Protein AF-A0A976PHC1-F1 (afdb_monomer)

Nearest PDB structures (foldseek):
  1ohs-assembly2_D  TM=3.784E-01  e=3.049E+00  Comamonas testosteroni
  8p94-assembly1_U  TM=2.479E-01  e=4.142E+00  Mus musculus

Radius of gyration: 20.45 Å; Cα contacts (8 Å, |Δi|>4): 311; chains: 1; bounding box: 37×44×72 Å

Mean predicted aligned error: 9.93 Å

Secondary structure (DSSP, 8-state):
-HHHHHHHHHHHHHTT---PPPHHHHHHHH-EEEEEEETTEEEEEEE-TTS-EEEEEEESSS---EEEEEEES-TT-SSPPPPPEEEEEEEEE-SSEEEEEEEEEEEEE-TTS-EEEEEEEEEEEEEEGGGTEEEEEEE--EEEEEEETTTTEEEE--

Sequence (158 aa):
MKKITLGLMAFIFSLSAFASMSQEDVLKVLKGRYMAEMGSSKATFVIRSSGKVMTLSTSGEFEYSEAELSFLGSSNSIGPDGLPVASLVFGAGSDEETRDIHILMTVEQGWSNEMDIKVITAFSTFNDGPNDVSSYEGQSAITLKKYNSKTKKYEVIK

pLDDT: mean 80.22, std 14.09, range [45.62, 97.0]

Structure (mmCIF, N/CA/C/O backbone):
data_AF-A0A976PHC1-F1
#
_entry.id   AF-A0A976PHC1-F1
#
loop_
_atom_site.group_PDB
_atom_site.id
_atom_site.type_symbol
_atom_site.label_atom_id
_atom_site.label_alt_id
_atom_site.label_comp_id
_atom_site.label_asym_id
_atom_site.label_entity_id
_atom_site.label_seq_id
_atom_site.pdbx_PDB_ins_code
_atom_site.Cartn_x
_atom_site.Cartn_y
_atom_site.Cartn_z
_atom_site.occupancy
_atom_site.B_iso_or_equiv
_atom_site.auth_seq_id
_atom_site.auth_comp_id
_atom_site.auth_asym_id
_atom_site.auth_atom_id
_atom_site.pdbx_PDB_model_num
ATOM 1 N N . MET A 1 1 ? -21.727 -26.270 47.398 1.00 51.12 1 MET A N 1
ATOM 2 C CA . MET A 1 1 ? -21.746 -24.895 46.839 1.00 51.12 1 MET A CA 1
ATOM 3 C C . MET A 1 1 ? -20.470 -24.486 46.087 1.00 51.12 1 MET A C 1
ATOM 5 O O . MET A 1 1 ? -20.595 -23.713 45.156 1.00 51.12 1 MET A O 1
ATOM 9 N N . LYS A 1 2 ? -19.270 -25.025 46.377 1.00 53.00 2 LYS A N 1
ATOM 10 C CA . LYS A 1 2 ? -18.007 -24.625 45.703 1.00 53.00 2 LYS A CA 1
ATOM 11 C C . LYS A 1 2 ? -17.851 -25.029 44.218 1.00 53.00 2 LYS A C 1
ATOM 13 O O . LYS A 1 2 ? -17.025 -24.456 43.521 1.00 53.00 2 LYS A O 1
ATOM 18 N N . LYS A 1 3 ? -18.618 -26.013 43.725 1.00 54.81 3 LYS A N 1
ATOM 19 C CA . LYS A 1 3 ? -18.491 -26.524 42.341 1.00 54.81 3 LYS A CA 1
ATOM 20 C C . LYS A 1 3 ? -19.160 -25.627 41.288 1.00 54.81 3 LYS A C 1
ATOM 22 O O . LYS A 1 3 ? -18.707 -25.594 40.152 1.00 54.81 3 LYS A O 1
ATOM 27 N N . ILE A 1 4 ? -20.196 -24.880 41.675 1.00 59.03 4 ILE A N 1
ATOM 28 C CA . ILE A 1 4 ? -20.937 -23.978 40.773 1.00 59.03 4 ILE A CA 1
ATOM 29 C C . ILE A 1 4 ? -20.105 -22.720 40.481 1.00 59.03 4 ILE A C 1
ATOM 31 O O . ILE A 1 4 ? -20.062 -22.251 39.349 1.00 59.03 4 ILE A O 1
ATOM 35 N N . THR A 1 5 ? -19.363 -22.228 41.475 1.00 58.03 5 THR A N 1
ATOM 36 C CA . THR A 1 5 ? -18.481 -21.061 41.342 1.00 58.03 5 THR A CA 1
ATOM 37 C C . THR A 1 5 ? -17.299 -21.310 40.405 1.00 58.03 5 THR A C 1
ATOM 39 O O . THR A 1 5 ? -16.920 -20.412 39.661 1.00 58.03 5 THR A O 1
ATOM 42 N N . LEU A 1 6 ? -16.748 -22.530 40.390 1.00 59.06 6 LEU A N 1
ATOM 43 C CA . LEU A 1 6 ? -15.627 -22.888 39.513 1.00 59.06 6 LEU A CA 1
ATOM 44 C C . LEU A 1 6 ? -16.048 -22.958 38.032 1.00 59.06 6 LEU A C 1
ATOM 46 O O . LEU A 1 6 ? -15.321 -22.487 37.161 1.00 59.06 6 LEU A O 1
ATOM 50 N N . GLY A 1 7 ? -17.245 -23.491 37.755 1.00 63.69 7 GLY A N 1
ATOM 51 C CA . GLY A 1 7 ? -17.806 -23.545 36.400 1.00 63.69 7 GLY A CA 1
ATOM 52 C C . GLY A 1 7 ? -18.146 -22.161 35.841 1.00 63.69 7 GLY A C 1
ATOM 53 O O . GLY A 1 7 ? -17.878 -21.891 34.674 1.00 63.69 7 GLY A O 1
ATOM 54 N N . LEU A 1 8 ? -18.655 -21.257 36.686 1.00 62.31 8 LEU A N 1
ATOM 55 C CA . LEU A 1 8 ? -18.954 -19.878 36.287 1.00 62.31 8 LEU A CA 1
ATOM 56 C C . LEU A 1 8 ? -17.675 -19.087 35.958 1.00 62.31 8 LEU A C 1
ATOM 58 O O . LEU A 1 8 ? -17.652 -18.334 34.991 1.00 62.31 8 LEU A O 1
ATOM 62 N N . MET A 1 9 ? -16.591 -19.298 36.715 1.00 59.47 9 MET A N 1
ATOM 63 C CA . MET A 1 9 ? -15.289 -18.680 36.434 1.00 59.47 9 MET A CA 1
ATOM 64 C C . MET A 1 9 ? -14.693 -19.165 35.107 1.00 59.47 9 MET A C 1
ATOM 66 O O . MET A 1 9 ? -14.252 -18.341 34.312 1.00 59.47 9 MET A O 1
ATOM 70 N N . ALA A 1 10 ? -14.726 -20.472 34.826 1.00 63.69 10 ALA A N 1
ATOM 71 C CA . ALA A 1 10 ? -14.246 -21.017 33.553 1.00 63.69 10 ALA A CA 1
ATOM 72 C C . ALA A 1 10 ? -15.049 -20.489 32.347 1.00 63.69 10 ALA A C 1
ATOM 74 O O . ALA A 1 10 ? -14.476 -20.221 31.293 1.00 63.69 10 ALA A O 1
ATOM 75 N N . PHE A 1 11 ? -16.357 -20.268 32.519 1.00 61.59 11 PHE A N 1
ATOM 76 C CA . PHE A 1 11 ? -17.208 -19.676 31.486 1.00 61.59 11 PHE A CA 1
ATOM 77 C C . PHE A 1 11 ? -16.851 -18.203 31.218 1.00 61.59 11 PHE A C 1
ATOM 79 O O . PHE A 1 11 ? -16.743 -17.795 30.065 1.00 61.59 11 PHE A O 1
ATOM 86 N N . ILE A 1 12 ? -16.570 -17.416 32.262 1.00 62.22 12 ILE A N 1
ATOM 87 C CA . ILE A 1 12 ? -16.161 -16.006 32.123 1.00 62.22 12 ILE A CA 1
ATOM 88 C C . ILE A 1 12 ? -14.774 -15.883 31.467 1.00 62.22 12 ILE A C 1
ATOM 90 O O . ILE A 1 12 ? -14.586 -15.024 30.611 1.00 62.22 12 ILE A O 1
ATOM 94 N N . PHE A 1 13 ? -13.828 -16.773 31.786 1.00 56.16 13 PHE A N 1
ATOM 95 C CA . PHE A 1 13 ? -12.506 -16.800 31.138 1.00 56.16 13 PHE A CA 1
ATOM 96 C C . PHE A 1 13 ? -12.543 -17.269 29.672 1.00 56.16 13 PHE A C 1
ATOM 98 O O . PHE A 1 13 ? -11.630 -16.961 28.910 1.00 56.16 13 PHE A O 1
ATOM 105 N N . SER A 1 14 ? -13.594 -17.974 29.241 1.00 56.38 14 SER A N 1
ATOM 106 C CA . SER A 1 14 ? -13.776 -18.330 27.824 1.00 56.38 14 SER A CA 1
ATOM 107 C C . SER A 1 14 ? -14.301 -17.173 26.960 1.00 56.38 14 SER A C 1
ATOM 109 O O . SER A 1 14 ? -14.138 -17.194 25.743 1.00 56.38 14 SER A O 1
ATOM 111 N N . LEU A 1 15 ? -14.875 -16.133 27.579 1.00 52.38 15 LEU A N 1
ATOM 112 C CA . LEU A 1 15 ? -15.380 -14.942 26.883 1.00 52.38 15 LEU A CA 1
ATOM 113 C C . LEU A 1 15 ? -14.282 -13.920 26.552 1.00 52.38 15 LEU A C 1
ATOM 115 O O . LEU A 1 15 ? -14.531 -12.994 25.789 1.00 52.38 15 LEU A O 1
ATOM 119 N N . SER A 1 16 ? -13.063 -14.092 27.072 1.00 46.94 16 SER A N 1
ATOM 120 C CA . SER A 1 16 ? -11.885 -13.301 26.687 1.00 46.94 16 SER A CA 1
ATOM 121 C C . SER A 1 16 ? -11.173 -13.852 25.447 1.00 46.94 16 SER A C 1
ATOM 123 O O . SER A 1 16 ? -9.973 -13.640 25.281 1.00 46.94 16 SER A O 1
ATOM 125 N N . ALA A 1 17 ? -11.894 -14.564 24.574 1.00 50.34 17 ALA A N 1
ATOM 126 C CA . ALA A 1 17 ? -11.413 -14.848 23.231 1.00 50.34 17 ALA A CA 1
ATOM 127 C C . ALA A 1 17 ? -11.062 -13.507 22.570 1.00 50.34 17 ALA A C 1
ATOM 129 O O . ALA A 1 17 ? -11.942 -12.687 22.307 1.00 50.34 17 ALA A O 1
ATOM 130 N N . PHE A 1 18 ? -9.761 -13.263 22.401 1.00 52.56 18 PHE A N 1
ATOM 131 C CA . PHE A 1 18 ? -9.228 -12.098 21.710 1.00 52.56 18 PHE A CA 1
ATOM 132 C C . PHE A 1 18 ? -9.997 -11.935 20.401 1.00 52.56 18 PHE A C 1
ATOM 134 O O . PHE A 1 18 ? -10.054 -12.873 19.605 1.00 52.56 18 PHE A O 1
ATOM 141 N N . ALA A 1 19 ? -10.645 -10.783 20.217 1.00 57.34 19 ALA A N 1
ATOM 142 C CA . ALA A 1 19 ? -11.354 -10.483 18.986 1.00 57.34 19 ALA A CA 1
ATOM 143 C C . ALA A 1 19 ? -10.353 -10.603 17.830 1.00 57.34 19 ALA A C 1
ATOM 145 O O . ALA A 1 19 ? -9.421 -9.807 17.729 1.00 57.34 19 ALA A O 1
ATOM 146 N N . SER A 1 20 ? -10.499 -11.649 17.015 1.00 69.69 20 SER A N 1
ATOM 147 C CA . SER A 1 20 ? -9.693 -11.810 15.810 1.00 69.69 20 SER A CA 1
ATOM 148 C C . SER A 1 20 ? -10.043 -10.680 14.845 1.00 69.69 20 SER A C 1
ATOM 150 O O . SER A 1 20 ? -11.221 -10.376 14.641 1.00 69.69 20 SER A O 1
ATOM 152 N N . MET A 1 21 ? -9.027 -10.016 14.297 1.00 78.50 21 MET A N 1
ATOM 153 C CA . MET A 1 21 ? -9.210 -8.901 13.374 1.00 78.50 21 MET A CA 1
ATOM 154 C C . MET A 1 21 ? -9.607 -9.437 12.000 1.00 78.50 21 MET A C 1
ATOM 156 O O . MET A 1 21 ? -8.878 -10.234 11.414 1.00 78.50 21 MET A O 1
ATOM 160 N N . SER A 1 22 ? -10.749 -8.998 11.471 1.00 84.19 22 SER A N 1
ATOM 161 C CA . SER A 1 22 ? -11.210 -9.430 10.148 1.00 84.19 22 SER A CA 1
ATOM 162 C C . SER A 1 22 ? -10.506 -8.673 9.012 1.00 84.19 22 SER A C 1
ATOM 164 O O . SER A 1 22 ? -9.965 -7.582 9.214 1.00 84.19 22 SER A O 1
ATOM 166 N N . GLN A 1 23 ? -10.562 -9.201 7.781 1.00 86.56 23 GLN A N 1
ATOM 167 C CA . GLN A 1 23 ? -10.093 -8.482 6.581 1.00 86.56 23 GLN A CA 1
ATOM 168 C C . GLN A 1 23 ? -10.772 -7.111 6.434 1.00 86.56 23 GLN A C 1
ATOM 170 O O . GLN A 1 23 ? -10.142 -6.137 6.024 1.00 86.56 23 GLN A O 1
ATOM 175 N N . GLU A 1 24 ? -12.048 -7.010 6.814 1.00 87.75 24 GLU A N 1
ATOM 176 C CA . GLU A 1 24 ? -12.796 -5.755 6.784 1.00 87.75 24 GLU A CA 1
ATOM 177 C C . GLU A 1 24 ? -12.252 -4.738 7.789 1.00 87.75 24 GLU A C 1
ATOM 179 O O . GLU A 1 24 ? -12.191 -3.545 7.487 1.00 87.75 24 GLU A O 1
ATOM 184 N N . ASP A 1 25 ? -11.838 -5.185 8.974 1.00 87.56 25 ASP A N 1
ATOM 185 C CA . ASP A 1 25 ? -11.241 -4.312 9.986 1.00 87.56 25 ASP A CA 1
ATOM 186 C C . ASP A 1 25 ? -9.863 -3.825 9.546 1.00 87.56 25 ASP A C 1
ATOM 188 O O . ASP A 1 25 ? -9.589 -2.623 9.606 1.00 87.56 25 ASP A O 1
ATOM 192 N N . VAL A 1 26 ? -9.050 -4.714 8.970 1.00 89.31 26 VAL A N 1
ATOM 193 C CA . VAL A 1 26 ? -7.777 -4.333 8.350 1.00 89.31 26 VAL A CA 1
ATOM 194 C C . VAL A 1 26 ? -8.008 -3.316 7.229 1.00 89.31 26 VAL A C 1
ATOM 196 O O . VAL A 1 26 ? -7.363 -2.268 7.203 1.00 89.31 26 VAL A O 1
ATOM 199 N N . LEU A 1 27 ? -8.982 -3.538 6.342 1.00 92.38 27 LEU A N 1
ATOM 200 C CA . LEU A 1 27 ? -9.303 -2.604 5.260 1.00 92.38 27 LEU A CA 1
ATOM 201 C C . LEU A 1 27 ? -9.800 -1.243 5.779 1.00 92.38 27 LEU A C 1
ATOM 203 O O . LEU A 1 27 ? -9.453 -0.197 5.220 1.00 92.38 27 LEU A O 1
ATOM 207 N N . LYS A 1 28 ? -10.582 -1.215 6.867 1.00 91.81 28 LYS A N 1
ATOM 208 C CA . LYS A 1 28 ? -11.011 0.040 7.513 1.00 91.81 28 LYS A CA 1
ATOM 209 C C . LYS A 1 28 ? -9.819 0.863 7.994 1.00 91.81 28 LYS A C 1
ATOM 211 O O . LYS A 1 28 ? -9.904 2.092 7.942 1.00 91.81 28 LYS A O 1
ATOM 216 N N . VAL A 1 29 ? -8.744 0.211 8.432 1.00 92.88 29 VAL A N 1
ATOM 217 C CA . VAL A 1 29 ? -7.498 0.864 8.850 1.00 92.88 29 VAL A CA 1
ATOM 218 C C . VAL A 1 29 ? -6.635 1.227 7.641 1.00 92.88 29 VAL A C 1
ATOM 220 O O . VAL A 1 29 ? -6.100 2.334 7.597 1.00 92.88 29 VAL A O 1
ATOM 223 N N . LEU A 1 30 ? -6.543 0.370 6.623 1.00 94.38 30 LEU A N 1
ATOM 224 C CA . LEU A 1 30 ? -5.751 0.604 5.408 1.00 94.38 30 LEU A CA 1
ATOM 225 C C . LEU A 1 30 ? -6.356 1.630 4.442 1.00 94.38 30 LEU A C 1
ATOM 227 O O . LEU A 1 30 ? -5.656 2.131 3.569 1.00 94.38 30 LEU A O 1
ATOM 231 N N . LYS A 1 31 ? -7.639 1.983 4.552 1.00 95.31 31 LYS A N 1
ATOM 232 C CA . LYS A 1 31 ? -8.201 3.026 3.682 1.00 95.31 31 LYS A CA 1
ATOM 233 C C . LYS A 1 31 ? -7.491 4.367 3.909 1.00 95.31 31 LYS A C 1
ATOM 235 O O . LYS A 1 31 ? -7.186 4.761 5.042 1.00 95.31 31 LYS A O 1
ATOM 240 N N . GLY A 1 32 ? -7.282 5.117 2.832 1.00 96.38 32 GLY A N 1
ATOM 241 C CA . GLY A 1 32 ? -6.653 6.434 2.902 1.00 96.38 32 GLY A CA 1
ATOM 242 C C . GLY A 1 32 ? -5.837 6.790 1.670 1.00 96.38 32 GLY A C 1
ATOM 243 O O . GLY A 1 32 ? -5.825 6.062 0.681 1.00 96.38 32 GLY A O 1
ATOM 244 N N . ARG A 1 33 ? -5.166 7.942 1.742 1.00 97.00 33 ARG A N 1
ATOM 245 C CA . ARG A 1 33 ? -4.219 8.403 0.724 1.00 97.00 33 ARG A CA 1
ATOM 246 C C . ARG A 1 33 ? -2.800 8.063 1.159 1.00 97.00 33 ARG A C 1
ATOM 248 O O . ARG A 1 33 ? -2.450 8.273 2.319 1.00 97.00 33 ARG A O 1
ATOM 255 N N . TYR A 1 34 ? -2.004 7.587 0.219 1.00 96.19 34 TYR A N 1
ATOM 256 C CA . TYR A 1 34 ? -0.672 7.058 0.453 1.00 96.19 34 TYR A CA 1
ATOM 257 C C . TYR A 1 34 ? 0.325 7.602 -0.560 1.00 96.19 34 TYR A C 1
ATOM 259 O O . TYR A 1 34 ? -0.045 8.113 -1.619 1.00 96.19 34 TYR A O 1
ATOM 267 N N . MET A 1 35 ? 1.593 7.478 -0.196 1.00 94.94 35 MET A N 1
ATOM 268 C CA . MET A 1 35 ? 2.736 7.773 -1.036 1.00 94.94 35 MET A CA 1
ATOM 269 C C . MET A 1 35 ? 3.779 6.676 -0.829 1.00 94.94 35 MET A C 1
ATOM 271 O O . MET A 1 35 ? 4.238 6.484 0.296 1.00 94.94 35 MET A O 1
ATOM 275 N N . ALA A 1 36 ? 4.125 5.963 -1.895 1.00 92.31 36 ALA A N 1
ATOM 276 C CA . ALA A 1 36 ? 5.214 4.995 -1.913 1.00 92.31 36 ALA A CA 1
ATOM 277 C C . ALA A 1 36 ? 6.426 5.624 -2.606 1.00 92.31 36 ALA A C 1
ATOM 279 O O . ALA A 1 36 ? 6.307 6.140 -3.717 1.00 92.31 36 ALA A O 1
ATOM 280 N N . GLU A 1 37 ? 7.573 5.606 -1.935 1.00 91.25 37 GLU A N 1
ATOM 281 C CA . GLU A 1 37 ? 8.872 6.003 -2.484 1.00 91.25 37 GLU A CA 1
ATOM 282 C C . GLU A 1 37 ? 9.684 4.727 -2.725 1.00 91.25 37 GLU A C 1
ATOM 284 O O . GLU A 1 37 ? 9.895 3.950 -1.794 1.00 91.25 37 GLU A O 1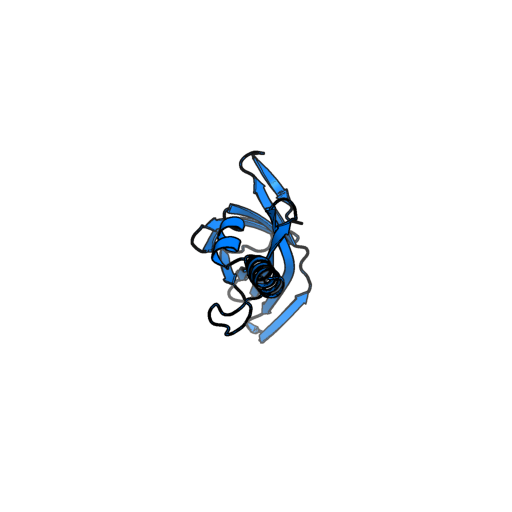
ATOM 289 N N . MET A 1 38 ? 10.073 4.495 -3.979 1.00 85.56 38 MET A N 1
ATOM 290 C CA . MET A 1 38 ? 10.621 3.244 -4.510 1.00 85.56 38 MET A CA 1
ATOM 291 C C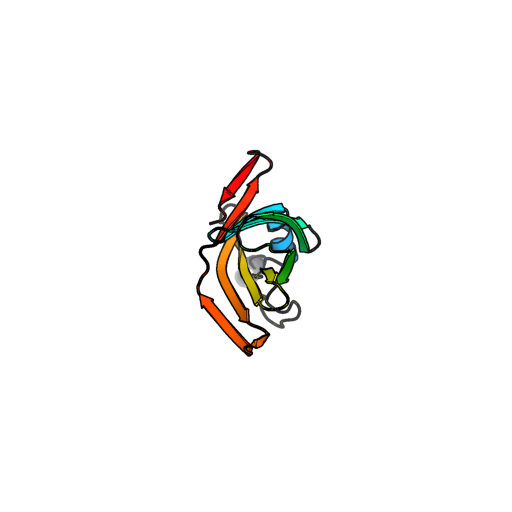 . MET A 1 38 ? 11.901 3.585 -5.285 1.00 85.56 38 MET A C 1
ATOM 293 O O . MET A 1 38 ? 11.882 3.779 -6.501 1.00 85.56 38 MET A O 1
ATOM 297 N N . GLY A 1 39 ? 13.009 3.767 -4.561 1.00 82.75 39 GLY A N 1
ATOM 298 C CA . GLY A 1 39 ? 14.255 4.282 -5.141 1.00 82.75 39 GLY A CA 1
ATOM 299 C C . GLY A 1 39 ? 14.093 5.696 -5.719 1.00 82.75 39 GLY A C 1
ATOM 300 O O . GLY A 1 39 ? 13.776 6.633 -4.988 1.00 82.75 39 GLY A O 1
ATOM 301 N N . SER A 1 40 ? 14.315 5.846 -7.029 1.00 82.62 40 SER A N 1
ATOM 302 C CA . SER A 1 40 ? 14.132 7.097 -7.790 1.00 82.62 40 SER A CA 1
ATOM 303 C C . SER A 1 40 ? 12.664 7.402 -8.120 1.00 82.62 40 SER A C 1
ATOM 305 O O . SER A 1 40 ? 12.338 8.523 -8.517 1.00 82.62 40 SER A O 1
ATOM 307 N N . SER A 1 41 ? 11.780 6.413 -7.966 1.00 86.69 41 SER A N 1
ATOM 308 C CA . SER A 1 41 ? 10.381 6.493 -8.373 1.00 86.69 41 SER A CA 1
ATOM 309 C C . SER A 1 41 ? 9.450 6.731 -7.191 1.00 86.69 41 SER A C 1
ATOM 311 O O . SER A 1 41 ? 9.732 6.379 -6.044 1.00 86.69 41 SER A O 1
ATOM 313 N N . LYS A 1 42 ? 8.304 7.346 -7.467 1.00 90.44 42 LYS A N 1
ATOM 314 C CA . LYS A 1 42 ? 7.297 7.672 -6.463 1.00 90.44 42 LYS A CA 1
ATOM 315 C C . LYS A 1 42 ? 5.894 7.516 -7.027 1.00 90.44 42 LYS A C 1
ATOM 317 O O . LYS A 1 42 ? 5.598 8.028 -8.102 1.00 90.44 42 LYS A O 1
ATOM 322 N N . ALA A 1 43 ? 5.020 6.886 -6.247 1.00 91.12 43 ALA A N 1
ATOM 323 C CA . ALA A 1 43 ? 3.607 6.721 -6.562 1.00 91.12 43 ALA A CA 1
ATOM 324 C C . ALA A 1 43 ? 2.738 7.306 -5.443 1.00 91.12 43 ALA A C 1
ATOM 326 O O . ALA A 1 43 ? 2.924 7.004 -4.264 1.00 91.12 43 ALA A O 1
ATOM 327 N N . THR A 1 44 ? 1.770 8.146 -5.805 1.00 93.94 44 THR A N 1
ATOM 328 C CA . THR A 1 44 ? 0.718 8.623 -4.900 1.00 93.94 44 THR A CA 1
ATOM 329 C C . THR A 1 44 ? -0.575 7.916 -5.260 1.00 93.94 44 THR A C 1
ATOM 331 O O . THR A 1 44 ? -0.977 7.925 -6.419 1.00 93.94 44 THR A O 1
ATOM 334 N N . PHE A 1 45 ? -1.256 7.330 -4.281 1.00 94.88 45 PHE A N 1
ATOM 335 C CA . PHE A 1 45 ? -2.434 6.500 -4.527 1.00 94.88 45 PHE A CA 1
ATOM 336 C C . PHE A 1 45 ? -3.446 6.587 -3.383 1.00 94.88 45 PHE A C 1
ATOM 338 O O . PHE A 1 45 ? -3.177 7.145 -2.315 1.00 94.88 45 PHE A O 1
ATOM 345 N N . VAL A 1 46 ? -4.648 6.067 -3.618 1.00 96.06 46 VAL A N 1
ATOM 346 C CA . VAL A 1 46 ? -5.724 5.995 -2.625 1.00 96.06 46 VAL A CA 1
ATOM 347 C C . VAL A 1 46 ? -6.249 4.574 -2.543 1.00 96.06 46 VAL A C 1
ATOM 349 O O . VAL A 1 46 ? -6.661 4.014 -3.554 1.00 96.06 46 VAL A O 1
ATOM 352 N N . ILE A 1 47 ? -6.312 4.038 -1.326 1.00 96.50 47 ILE A N 1
ATOM 353 C CA . ILE A 1 47 ? -7.046 2.811 -1.012 1.00 96.50 47 ILE A CA 1
ATOM 354 C C . ILE A 1 47 ? -8.452 3.218 -0.570 1.00 96.50 47 ILE A C 1
ATOM 356 O O . ILE A 1 47 ? -8.628 3.927 0.430 1.00 96.50 47 ILE A O 1
ATOM 360 N N . ARG A 1 48 ? -9.469 2.805 -1.330 1.00 95.12 48 ARG A N 1
ATOM 361 C CA . ARG A 1 48 ? -10.877 3.074 -1.009 1.00 95.12 48 ARG A CA 1
ATOM 362 C C . ARG A 1 48 ? -11.404 2.067 0.012 1.00 95.12 48 ARG A C 1
ATOM 364 O O . ARG A 1 48 ? -10.879 0.973 0.161 1.00 95.12 48 ARG A O 1
ATOM 371 N N . SER A 1 49 ? -12.528 2.394 0.649 1.00 92.00 49 SER A N 1
ATOM 372 C CA . SER A 1 49 ? -13.235 1.485 1.567 1.00 92.00 49 SER A CA 1
ATOM 373 C C . SER A 1 49 ? -13.727 0.184 0.923 1.00 92.00 49 SER A C 1
ATOM 375 O O . SER A 1 49 ? -14.119 -0.722 1.640 1.00 92.00 49 SER A O 1
ATOM 377 N N . SER A 1 50 ? -13.735 0.104 -0.410 1.00 92.06 50 SER A N 1
ATOM 378 C CA . SER A 1 50 ? -14.067 -1.108 -1.171 1.00 92.06 50 SER A CA 1
ATOM 379 C C . SER A 1 50 ? -12.866 -2.025 -1.422 1.00 92.06 50 SER A C 1
ATOM 381 O O . SER A 1 50 ? -13.030 -3.042 -2.077 1.00 92.06 50 SER A O 1
ATOM 383 N N . GLY A 1 51 ? -11.657 -1.640 -1.001 1.00 90.06 51 GLY A N 1
ATOM 384 C CA . GLY A 1 51 ? -10.417 -2.341 -1.352 1.00 90.06 51 GLY A CA 1
ATOM 385 C C . GLY A 1 51 ? -9.814 -1.884 -2.680 1.00 90.06 51 GLY A C 1
ATOM 386 O O . GLY A 1 51 ? -8.620 -2.043 -2.884 1.00 90.06 51 GLY A O 1
ATOM 387 N N . LYS A 1 52 ? -10.589 -1.220 -3.551 1.00 93.88 52 LYS A N 1
ATOM 388 C CA . LYS A 1 52 ? -10.064 -0.687 -4.816 1.00 93.88 52 LYS A CA 1
ATOM 389 C C . LYS A 1 52 ? -8.968 0.348 -4.577 1.00 93.88 52 LYS A C 1
ATOM 391 O O . LYS A 1 52 ? -9.172 1.314 -3.828 1.00 93.88 52 LYS A O 1
ATOM 396 N N . VAL A 1 53 ? -7.858 0.177 -5.285 1.00 95.00 53 VAL A N 1
ATOM 397 C CA . VAL A 1 53 ? -6.745 1.124 -5.318 1.00 95.00 53 VAL A CA 1
ATOM 398 C C . VAL A 1 53 ? -6.886 2.018 -6.544 1.00 95.00 53 VAL A C 1
ATOM 400 O O . VAL A 1 53 ? -7.368 1.601 -7.593 1.00 95.00 53 VAL A O 1
ATOM 403 N N . MET A 1 54 ? -6.536 3.288 -6.387 1.00 92.88 54 MET A N 1
ATOM 404 C CA . MET A 1 54 ? -6.511 4.264 -7.469 1.00 92.88 54 MET A CA 1
ATOM 405 C C . MET A 1 54 ? -5.203 5.036 -7.399 1.00 92.88 54 MET A C 1
ATOM 407 O O . MET A 1 54 ? -4.979 5.783 -6.441 1.00 92.88 54 MET A O 1
ATOM 411 N N . THR A 1 55 ? -4.364 4.873 -8.416 1.00 91.12 55 THR A N 1
ATOM 412 C CA . THR A 1 55 ? -3.160 5.682 -8.600 1.00 91.12 55 THR A CA 1
ATOM 413 C C . THR A 1 55 ? -3.569 7.106 -8.975 1.00 91.12 55 THR A C 1
ATOM 415 O O . THR A 1 55 ? -4.394 7.321 -9.858 1.00 91.12 55 THR A O 1
ATOM 418 N N . LEU A 1 56 ? -3.054 8.090 -8.238 1.00 88.75 56 LEU A N 1
ATOM 419 C CA . LEU A 1 56 ? -3.317 9.514 -8.463 1.00 88.75 56 LEU A CA 1
ATOM 420 C C . LEU A 1 56 ? -2.225 10.161 -9.309 1.00 88.75 56 LEU A C 1
ATOM 422 O O . LEU A 1 56 ? -2.512 11.032 -10.123 1.00 88.75 56 LEU A O 1
ATOM 426 N N . SER A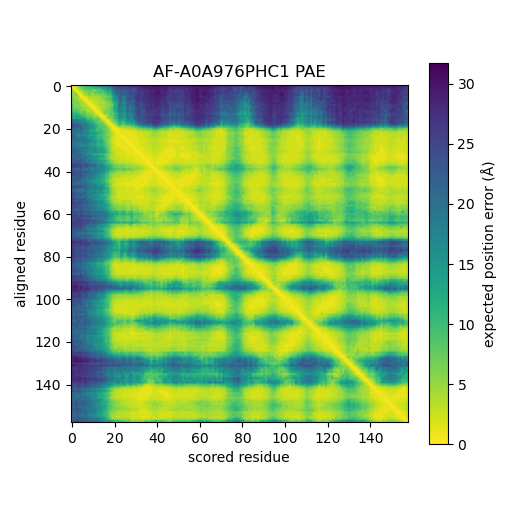 1 57 ? -0.975 9.786 -9.053 1.00 89.12 57 SER A N 1
ATOM 427 C CA . SER A 1 57 ? 0.174 10.268 -9.803 1.00 89.12 57 SER A CA 1
ATOM 428 C C . SER A 1 57 ? 1.369 9.351 -9.611 1.00 89.12 57 SER A C 1
ATOM 430 O O . SER A 1 57 ? 1.568 8.777 -8.536 1.00 89.12 57 SER A O 1
ATOM 432 N N . THR A 1 58 ? 2.196 9.289 -10.641 1.00 88.50 58 THR A N 1
ATOM 433 C CA . THR A 1 58 ? 3.504 8.647 -10.636 1.00 88.50 58 THR A CA 1
ATOM 434 C C . THR A 1 58 ? 4.548 9.632 -11.135 1.00 88.50 58 THR A C 1
ATOM 436 O O . THR A 1 58 ? 4.240 10.599 -11.831 1.00 88.50 58 THR A O 1
ATOM 439 N N . SER A 1 59 ? 5.783 9.443 -10.696 1.00 86.00 59 SER A N 1
ATOM 440 C CA . SER A 1 59 ? 6.929 10.217 -11.161 1.00 86.00 59 SER A CA 1
ATOM 441 C C . SER A 1 59 ? 8.199 9.410 -10.950 1.00 86.00 59 SER A C 1
ATOM 443 O O . SER A 1 59 ? 8.330 8.783 -9.896 1.00 86.00 59 SER A O 1
ATOM 445 N N . GLY A 1 60 ? 9.146 9.502 -11.876 1.00 82.94 60 GLY 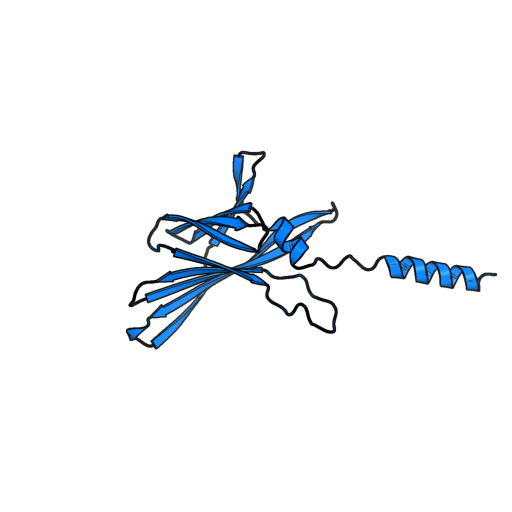A N 1
ATOM 446 C CA . GLY A 1 60 ? 10.441 8.838 -11.780 1.00 82.94 60 GLY A CA 1
ATOM 447 C C . GLY A 1 60 ? 10.768 8.078 -13.055 1.00 82.94 60 GLY A C 1
ATOM 448 O O . GLY A 1 60 ? 10.297 8.437 -14.128 1.00 82.94 60 GLY A O 1
ATOM 449 N N . GLU A 1 61 ? 11.593 7.051 -12.902 1.00 74.31 61 GLU A N 1
ATOM 450 C CA . GLU A 1 61 ? 12.053 6.183 -13.988 1.00 74.31 61 GLU A CA 1
ATOM 451 C C . GLU A 1 61 ? 10.963 5.213 -14.458 1.00 74.31 61 GLU A C 1
ATOM 453 O O . GLU A 1 61 ? 10.863 4.940 -15.648 1.00 74.31 61 GLU A O 1
ATOM 458 N N . PHE A 1 62 ? 10.099 4.765 -13.538 1.00 73.75 62 PHE A N 1
ATOM 459 C CA . PHE A 1 62 ? 8.992 3.856 -13.831 1.00 73.75 62 PHE A CA 1
ATOM 460 C C . PHE A 1 62 ? 7.634 4.520 -13.570 1.00 73.75 62 PHE A C 1
ATOM 462 O O . PHE A 1 62 ? 7.371 5.049 -12.482 1.00 73.75 62 PHE A O 1
ATOM 469 N N . GLU A 1 63 ? 6.741 4.447 -14.558 1.00 78.62 63 GLU A N 1
ATOM 470 C CA . GLU A 1 63 ? 5.351 4.886 -14.438 1.00 78.62 63 GLU A CA 1
ATOM 471 C C . GLU A 1 63 ? 4.447 3.714 -14.034 1.00 78.62 63 GLU A C 1
ATOM 473 O O . GLU A 1 63 ? 3.938 2.975 -14.868 1.00 78.62 63 GLU A O 1
ATOM 478 N N . TYR A 1 64 ? 4.229 3.554 -12.728 1.00 78.69 64 TYR A N 1
ATOM 479 C CA . TYR A 1 64 ? 3.311 2.545 -12.185 1.00 78.69 64 TYR A CA 1
ATOM 480 C C . TYR A 1 64 ? 1.847 2.890 -12.502 1.00 78.69 64 TYR A C 1
ATOM 482 O O . TYR A 1 64 ? 1.207 3.677 -11.798 1.00 78.69 64 TYR A O 1
ATOM 490 N N . SER A 1 65 ? 1.315 2.336 -13.586 1.00 73.94 65 SER A N 1
ATOM 491 C CA . SER A 1 65 ? -0.039 2.619 -14.072 1.00 73.94 65 SER A CA 1
ATOM 492 C C . SER A 1 65 ? -1.112 1.833 -13.317 1.00 73.94 65 SER A C 1
ATOM 494 O O . SER A 1 65 ? -2.231 2.327 -13.144 1.00 73.94 65 SER A O 1
ATOM 496 N N . GLU A 1 66 ? -0.764 0.653 -12.802 1.00 82.69 66 GLU A N 1
ATOM 497 C CA . GLU A 1 66 ? -1.697 -0.269 -12.164 1.00 82.69 66 GLU A CA 1
ATOM 498 C C . GLU A 1 66 ? -1.327 -0.516 -10.703 1.00 82.69 66 GLU A C 1
ATOM 500 O O . GLU A 1 66 ? -0.157 -0.643 -10.337 1.00 82.69 66 GLU A O 1
ATOM 505 N N . ALA A 1 67 ? -2.349 -0.554 -9.848 1.00 88.50 67 ALA A N 1
ATOM 506 C CA . ALA A 1 67 ? -2.192 -0.912 -8.451 1.00 88.50 67 ALA A CA 1
ATOM 507 C C . ALA A 1 67 ? -3.380 -1.751 -7.984 1.00 88.50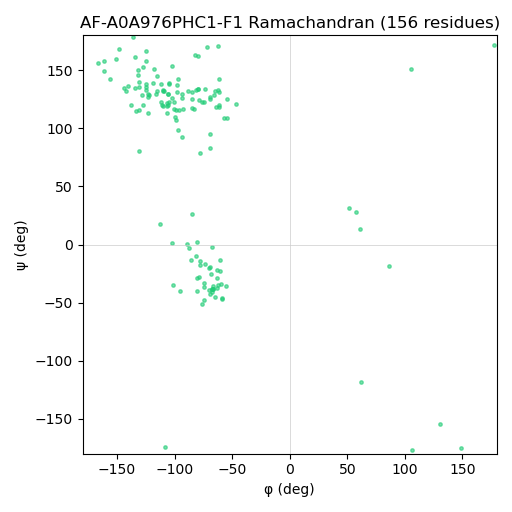 67 ALA A C 1
ATOM 509 O O . ALA A 1 67 ? -4.535 -1.367 -8.189 1.00 88.50 67 ALA A O 1
ATOM 510 N N . GLU A 1 68 ? -3.104 -2.860 -7.307 1.00 92.38 68 GLU A N 1
ATOM 511 C CA . GLU A 1 68 ? -4.126 -3.762 -6.782 1.00 92.38 68 GLU A CA 1
ATOM 512 C C . GLU A 1 68 ? -3.864 -4.086 -5.314 1.00 92.38 68 GLU A C 1
ATOM 514 O O . GLU A 1 68 ? -2.727 -4.295 -4.898 1.00 92.38 68 GLU A O 1
ATOM 519 N N . LEU A 1 69 ? -4.937 -4.129 -4.523 1.00 93.31 69 LEU A N 1
ATOM 520 C CA . LEU A 1 69 ? -4.913 -4.605 -3.148 1.00 93.31 69 LEU A CA 1
ATOM 521 C C . LEU A 1 69 ? -5.700 -5.910 -3.069 1.00 93.31 69 LEU A C 1
ATOM 523 O O . LEU A 1 69 ? -6.898 -5.933 -3.349 1.00 93.31 69 LEU A O 1
ATOM 527 N N . SER A 1 70 ? -5.041 -6.962 -2.611 1.00 91.81 70 SER A N 1
ATOM 528 C CA . SER A 1 70 ? -5.654 -8.248 -2.289 1.00 91.81 70 SER A CA 1
ATOM 529 C C . SER A 1 70 ? -5.333 -8.639 -0.847 1.00 91.81 70 SER A C 1
ATOM 531 O O . SER A 1 70 ? -4.477 -8.037 -0.201 1.00 91.81 70 SER A O 1
ATOM 533 N N . PHE A 1 71 ? -6.039 -9.630 -0.310 1.00 88.94 71 PHE A N 1
ATOM 534 C CA . PHE A 1 71 ? -5.725 -10.215 0.991 1.00 88.94 71 PHE A CA 1
ATOM 535 C C . PHE A 1 71 ? -5.195 -11.632 0.796 1.00 88.94 71 PHE A C 1
ATOM 537 O O . PHE A 1 71 ? -5.781 -12.427 0.063 1.00 88.94 71 PHE A O 1
ATOM 544 N N . LEU A 1 72 ? -4.082 -11.941 1.456 1.00 82.50 72 LEU A N 1
ATOM 545 C CA . LEU A 1 72 ? -3.516 -13.280 1.501 1.00 82.50 72 LEU A CA 1
ATOM 546 C C . LEU A 1 72 ? -4.250 -14.099 2.568 1.00 82.50 72 LEU A C 1
ATOM 548 O O . LEU A 1 72 ? -4.428 -13.643 3.699 1.00 82.50 72 LEU A O 1
ATOM 552 N N . GLY A 1 73 ? -4.640 -15.322 2.210 1.00 69.50 73 GLY A N 1
ATOM 553 C CA . GLY A 1 73 ? -5.392 -16.230 3.079 1.00 69.50 73 GLY A CA 1
ATOM 554 C C . GLY A 1 73 ? -6.868 -16.345 2.693 1.00 69.50 73 GLY A C 1
ATOM 555 O O . GLY A 1 73 ? -7.462 -15.439 2.113 1.00 69.50 73 GLY A O 1
ATOM 556 N N . SER A 1 74 ? -7.456 -17.505 2.984 1.00 54.59 74 SER A N 1
ATOM 557 C CA . SER A 1 74 ? -8.846 -17.816 2.642 1.00 54.59 74 SER A CA 1
ATOM 558 C C . SER A 1 74 ? -9.773 -17.354 3.768 1.00 54.59 74 SER A C 1
ATOM 560 O O . SER A 1 74 ? -9.556 -17.723 4.910 1.00 54.59 74 SER A O 1
ATOM 562 N N . SER A 1 75 ? -10.858 -16.646 3.455 1.00 57.97 75 SER A N 1
ATOM 563 C CA . SER A 1 75 ? -11.957 -16.382 4.403 1.00 57.97 75 SER A CA 1
ATOM 564 C C . SER A 1 75 ? -12.764 -17.639 4.785 1.00 57.97 75 SER A C 1
ATOM 566 O O . SER A 1 75 ? -13.699 -17.561 5.575 1.00 57.97 75 SER A O 1
ATOM 568 N N . ASN A 1 76 ? -12.421 -18.793 4.201 1.00 55.38 76 ASN A N 1
ATOM 569 C CA . ASN A 1 76 ? -13.099 -20.080 4.343 1.00 55.38 76 ASN A CA 1
ATOM 570 C C . ASN A 1 76 ? -12.243 -21.132 5.084 1.00 55.38 76 ASN A C 1
ATOM 572 O O . ASN A 1 76 ? -12.505 -22.332 4.961 1.00 55.38 76 ASN A O 1
ATOM 576 N N . SER A 1 77 ? -11.194 -20.732 5.814 1.00 54.06 77 SER A N 1
ATOM 577 C CA . SER A 1 77 ? -10.373 -21.679 6.580 1.00 54.06 77 SER A CA 1
ATOM 578 C C . SER A 1 77 ? -11.170 -22.248 7.752 1.00 54.06 77 SER A C 1
ATOM 580 O O . SER A 1 77 ? -11.652 -21.517 8.609 1.00 54.06 77 SER A O 1
ATOM 582 N N . ILE A 1 78 ? -11.262 -23.576 7.843 1.00 45.62 78 ILE A N 1
ATOM 583 C CA . ILE A 1 78 ? -11.744 -24.254 9.053 1.00 45.62 78 ILE A CA 1
ATOM 584 C C . ILE A 1 78 ? -10.582 -24.246 10.062 1.00 45.62 78 ILE A C 1
ATOM 586 O O . ILE A 1 78 ? -9.832 -25.212 10.179 1.00 45.62 78 ILE A O 1
ATOM 590 N N . GLY A 1 79 ? -10.370 -23.112 10.727 1.00 53.19 79 GLY A N 1
ATOM 591 C CA . GLY A 1 79 ? -9.296 -22.893 11.698 1.00 53.19 79 GLY A CA 1
ATOM 592 C C . GLY A 1 79 ? -9.298 -21.453 12.223 1.00 53.19 79 GLY A C 1
ATOM 593 O O . GLY A 1 79 ? -10.068 -20.636 11.726 1.00 53.19 79 GLY A O 1
ATOM 594 N N . PRO A 1 80 ? -8.486 -21.119 13.241 1.00 54.59 80 PRO A N 1
ATOM 595 C CA . PRO A 1 80 ? -8.310 -19.727 13.636 1.00 54.59 80 PRO A CA 1
ATOM 596 C C . PRO A 1 80 ? -7.708 -18.953 12.460 1.00 54.59 80 PRO A C 1
ATOM 598 O O . PRO A 1 80 ? -6.598 -19.264 12.021 1.00 54.59 80 PRO A O 1
ATOM 601 N N . ASP A 1 81 ? -8.439 -17.961 11.953 1.00 60.91 81 ASP A N 1
ATOM 602 C CA . ASP A 1 81 ? -7.901 -17.049 10.951 1.00 60.91 81 ASP A CA 1
ATOM 603 C C . ASP A 1 81 ? -6.713 -16.309 11.573 1.00 60.91 81 ASP A C 1
ATOM 605 O O . ASP A 1 81 ? -6.831 -15.660 12.618 1.00 60.91 81 ASP A O 1
ATOM 609 N N . GLY A 1 82 ? -5.539 -16.469 10.958 1.00 66.62 82 GLY A N 1
ATOM 610 C CA . GLY A 1 82 ? -4.369 -15.669 11.295 1.00 66.62 82 GLY A CA 1
ATOM 611 C C . GLY A 1 82 ? -4.629 -14.187 11.018 1.00 66.62 82 GLY A C 1
ATOM 612 O O . GLY A 1 82 ? -5.622 -13.822 10.388 1.00 66.62 82 GLY A O 1
ATOM 613 N N . LEU A 1 83 ? -3.719 -13.317 11.463 1.00 77.19 83 LEU A N 1
ATOM 614 C CA . LEU A 1 83 ? -3.812 -11.889 11.153 1.00 77.19 83 LEU A CA 1
ATOM 615 C C . LEU A 1 83 ? -3.906 -11.686 9.632 1.00 77.19 83 LEU A C 1
ATOM 617 O O . LEU A 1 83 ? -3.024 -12.169 8.914 1.00 77.19 83 LEU A O 1
ATOM 621 N N . PRO A 1 84 ? -4.931 -10.976 9.127 1.00 85.88 84 PRO A N 1
ATOM 622 C CA . PRO A 1 84 ? -5.049 -10.756 7.699 1.00 85.88 84 PRO A CA 1
ATOM 623 C C . PRO A 1 84 ? -3.854 -9.962 7.174 1.00 85.88 84 PRO A C 1
ATOM 625 O O . PRO A 1 84 ? -3.458 -8.935 7.739 1.00 85.88 84 PRO A O 1
ATOM 628 N N . VAL A 1 85 ? -3.294 -10.439 6.066 1.00 89.62 85 VAL A N 1
ATOM 629 C CA . VAL A 1 85 ? -2.181 -9.787 5.377 1.00 89.62 85 VAL A CA 1
ATOM 630 C C . VAL A 1 85 ? -2.702 -9.224 4.069 1.00 89.62 85 VAL A C 1
ATOM 632 O O . VAL A 1 85 ? -3.183 -9.959 3.213 1.00 89.62 85 VAL A O 1
ATOM 635 N N . ALA A 1 86 ? -2.608 -7.913 3.918 1.00 92.38 86 ALA A N 1
ATOM 636 C CA . ALA A 1 86 ? -2.900 -7.229 2.677 1.00 92.38 86 ALA A CA 1
ATOM 637 C C . ALA A 1 86 ? -1.660 -7.236 1.774 1.00 92.38 86 ALA A C 1
ATOM 639 O O . ALA A 1 86 ? -0.565 -6.885 2.210 1.00 92.38 86 ALA A O 1
ATOM 640 N N . SER A 1 87 ? -1.843 -7.613 0.514 1.00 93.81 87 SER A N 1
ATOM 641 C CA . SER A 1 87 ? -0.843 -7.541 -0.543 1.00 93.81 87 SER A CA 1
ATOM 642 C C . SER A 1 87 ? -1.203 -6.399 -1.481 1.00 93.81 87 SER A C 1
ATOM 644 O O . SER A 1 87 ? -2.224 -6.455 -2.165 1.00 93.81 87 SER A O 1
ATOM 646 N N . LEU A 1 88 ? -0.377 -5.358 -1.493 1.00 93.56 88 LEU A N 1
ATOM 647 C CA . LEU A 1 88 ? -0.473 -4.249 -2.434 1.00 93.56 88 LEU A CA 1
ATOM 648 C C . LEU A 1 88 ? 0.569 -4.451 -3.532 1.00 93.56 88 LEU A C 1
ATOM 650 O O . LEU A 1 88 ? 1.756 -4.546 -3.225 1.00 93.56 88 LEU A O 1
ATOM 654 N N . VAL A 1 89 ? 0.130 -4.505 -4.784 1.00 91.81 89 VAL A N 1
ATOM 655 C CA . VAL A 1 89 ? 1.006 -4.682 -5.946 1.00 91.81 89 VAL A CA 1
ATOM 656 C C . VAL A 1 89 ? 0.941 -3.435 -6.814 1.00 91.81 89 VAL A C 1
ATOM 658 O O . VAL A 1 89 ? -0.157 -2.960 -7.089 1.00 91.81 89 VAL A O 1
ATOM 661 N N . PHE A 1 90 ? 2.095 -2.905 -7.216 1.00 89.56 90 PHE A N 1
ATOM 662 C CA . PHE A 1 90 ? 2.226 -1.873 -8.242 1.00 89.56 90 PHE A CA 1
ATOM 663 C C . PHE A 1 90 ? 2.882 -2.476 -9.472 1.00 89.56 90 PHE A C 1
ATOM 665 O O . PHE A 1 90 ? 4.022 -2.920 -9.370 1.00 89.56 90 PHE A O 1
ATOM 672 N N . GLY A 1 91 ? 2.193 -2.437 -10.605 1.00 86.94 91 GLY A N 1
ATOM 673 C CA . GLY A 1 91 ? 2.751 -2.835 -11.891 1.00 86.94 91 GLY A CA 1
ATOM 674 C C . GLY A 1 91 ? 3.215 -1.612 -12.673 1.00 86.94 91 GLY A C 1
ATOM 675 O O . GLY A 1 91 ? 2.487 -0.619 -12.784 1.00 86.94 91 GLY A O 1
ATOM 676 N N . ALA A 1 92 ? 4.431 -1.672 -13.199 1.00 83.12 92 ALA A N 1
ATOM 677 C CA . ALA A 1 92 ? 4.913 -0.795 -14.257 1.00 83.12 92 ALA A CA 1
ATOM 678 C C . ALA A 1 92 ? 5.416 -1.676 -15.396 1.00 83.12 92 ALA A C 1
ATOM 680 O O . ALA A 1 92 ? 6.136 -2.638 -15.148 1.00 83.12 92 ALA A O 1
ATOM 681 N N . GLY A 1 93 ? 5.077 -1.356 -16.639 1.00 73.38 93 GLY A N 1
ATOM 682 C CA . GLY A 1 93 ? 5.609 -2.122 -17.755 1.00 73.38 93 GLY A CA 1
ATOM 683 C C . GLY A 1 93 ? 5.412 -1.473 -19.113 1.00 73.38 93 GLY A C 1
ATOM 684 O O . GLY A 1 93 ? 4.520 -0.642 -19.302 1.00 73.38 93 GLY A O 1
ATOM 685 N N . SER A 1 94 ? 6.277 -1.867 -20.038 1.00 68.44 94 SER A N 1
ATOM 686 C CA . SER A 1 94 ? 6.151 -1.698 -21.480 1.00 68.44 94 SER A CA 1
ATOM 687 C C . SER A 1 94 ? 5.865 -3.056 -22.136 1.00 68.44 94 SER A C 1
ATOM 689 O O . SER A 1 94 ? 5.646 -4.064 -21.467 1.00 68.44 94 SER A O 1
ATOM 691 N N . ASP A 1 95 ? 5.845 -3.081 -23.464 1.00 65.88 95 ASP A N 1
ATOM 692 C CA . ASP A 1 95 ? 5.800 -4.303 -24.267 1.00 65.88 95 ASP A CA 1
ATOM 693 C C . ASP A 1 95 ? 7.040 -5.203 -24.102 1.00 65.88 95 ASP A C 1
ATOM 695 O O . ASP A 1 95 ? 6.947 -6.405 -24.348 1.00 65.88 95 ASP A O 1
ATOM 699 N N . GLU A 1 96 ? 8.174 -4.648 -23.666 1.00 64.56 96 GLU A N 1
ATOM 700 C CA . GLU A 1 96 ? 9.446 -5.367 -23.502 1.00 64.56 96 GLU A CA 1
ATOM 701 C C . GLU A 1 96 ? 9.747 -5.745 -22.039 1.00 64.56 96 GLU A C 1
ATOM 703 O O . GLU A 1 96 ? 10.277 -6.824 -21.776 1.00 64.56 96 GLU A O 1
ATOM 708 N N . GLU A 1 97 ? 9.371 -4.906 -21.070 1.00 74.62 97 GLU A N 1
ATOM 709 C CA . GLU A 1 97 ? 9.742 -5.073 -19.659 1.00 74.62 97 GLU A CA 1
ATOM 710 C C . GLU A 1 97 ? 8.540 -4.863 -18.735 1.00 74.62 97 GLU A C 1
ATOM 712 O O . GLU A 1 97 ? 7.811 -3.886 -18.870 1.00 74.62 97 GLU A O 1
ATOM 717 N N . THR A 1 98 ? 8.344 -5.740 -17.751 1.00 82.31 98 THR A N 1
ATOM 718 C CA . THR A 1 98 ? 7.370 -5.556 -16.664 1.00 82.31 98 THR A CA 1
ATOM 719 C C . THR A 1 98 ? 8.055 -5.674 -15.309 1.00 82.31 98 THR A C 1
ATOM 721 O O . THR A 1 98 ? 8.813 -6.606 -15.049 1.00 82.31 98 THR A O 1
ATOM 724 N N . ARG A 1 99 ? 7.765 -4.734 -14.416 1.00 85.12 99 ARG A N 1
ATOM 725 C CA . ARG A 1 99 ? 8.287 -4.655 -13.057 1.00 85.12 99 ARG A CA 1
ATOM 726 C C . ARG A 1 99 ? 7.127 -4.525 -12.085 1.00 85.12 99 ARG A C 1
ATOM 728 O O . ARG A 1 99 ? 6.407 -3.525 -12.098 1.00 85.12 99 ARG A O 1
ATOM 735 N N . ASP A 1 100 ? 7.026 -5.493 -11.184 1.00 87.88 100 ASP A N 1
ATOM 736 C CA . ASP A 1 100 ? 6.018 -5.491 -10.133 1.00 87.88 100 ASP A CA 1
ATOM 737 C C . ASP A 1 100 ? 6.660 -5.229 -8.780 1.00 87.88 100 ASP A C 1
ATOM 739 O O . ASP A 1 100 ? 7.641 -5.861 -8.388 1.00 87.88 100 ASP A O 1
ATOM 743 N N . ILE A 1 101 ? 6.076 -4.306 -8.029 1.00 89.12 101 ILE A N 1
ATOM 744 C CA . ILE A 1 101 ? 6.433 -4.036 -6.644 1.00 89.12 101 ILE A CA 1
ATOM 745 C C . ILE A 1 101 ? 5.344 -4.582 -5.740 1.00 89.12 101 ILE A C 1
ATOM 747 O O . ILE A 1 101 ? 4.199 -4.146 -5.799 1.00 89.12 101 ILE A O 1
ATOM 751 N N . HIS A 1 102 ? 5.725 -5.474 -4.837 1.00 91.19 102 HIS A N 1
ATOM 752 C CA . HIS A 1 102 ? 4.851 -6.072 -3.843 1.00 91.19 102 HIS A CA 1
ATOM 753 C C . HIS A 1 102 ? 5.141 -5.471 -2.470 1.00 91.19 102 HIS A C 1
ATOM 755 O O . HIS A 1 102 ? 6.282 -5.458 -2.013 1.00 91.19 102 HIS A O 1
ATOM 761 N N . ILE A 1 103 ? 4.100 -5.013 -1.782 1.00 92.06 103 ILE A N 1
ATOM 762 C CA . ILE A 1 103 ? 4.157 -4.524 -0.406 1.00 92.06 103 ILE A CA 1
ATOM 763 C C . ILE A 1 103 ? 3.168 -5.343 0.417 1.00 92.06 103 ILE A C 1
ATOM 765 O O . ILE A 1 103 ? 1.953 -5.237 0.237 1.00 92.06 103 ILE A O 1
ATOM 769 N N . LEU A 1 104 ? 3.688 -6.148 1.339 1.00 91.81 104 LEU A N 1
ATOM 770 C CA . LEU A 1 104 ? 2.877 -6.923 2.269 1.00 91.81 104 LEU A CA 1
ATOM 771 C C . LEU A 1 104 ? 2.700 -6.138 3.563 1.00 91.81 104 LEU A C 1
ATOM 773 O O . LEU A 1 104 ? 3.676 -5.726 4.192 1.00 91.81 104 LEU A O 1
ATOM 777 N N . MET A 1 105 ? 1.452 -5.943 3.970 1.00 92.44 105 MET A N 1
ATOM 778 C CA . MET A 1 105 ? 1.086 -5.156 5.141 1.00 92.44 105 MET A CA 1
ATOM 779 C C . MET A 1 105 ? 0.097 -5.907 6.018 1.00 92.44 105 MET A C 1
ATOM 781 O O . MET A 1 105 ? -0.742 -6.662 5.537 1.00 92.44 105 MET A O 1
ATOM 785 N N . THR A 1 106 ? 0.142 -5.641 7.312 1.00 91.06 106 THR A N 1
ATOM 786 C CA . THR A 1 106 ? -0.897 -6.062 8.252 1.00 91.06 106 THR A CA 1
ATOM 787 C C . THR A 1 106 ? -1.237 -4.914 9.194 1.00 91.06 106 THR A C 1
ATOM 789 O O . THR A 1 106 ? -0.683 -3.817 9.083 1.00 91.06 106 THR A O 1
ATOM 792 N N . VAL A 1 107 ? -2.187 -5.150 10.088 1.00 90.12 107 VAL A N 1
ATOM 793 C CA . VAL A 1 107 ? -2.572 -4.206 11.129 1.00 90.12 107 VAL A CA 1
ATOM 794 C C . VAL A 1 107 ? -2.414 -4.894 12.472 1.00 90.12 107 VAL A C 1
ATOM 796 O O . VAL A 1 107 ? -2.942 -5.981 12.696 1.00 90.12 107 VAL A O 1
ATOM 799 N N . GLU A 1 108 ? -1.677 -4.245 13.363 1.00 86.19 108 GLU A N 1
ATOM 800 C CA . GLU A 1 108 ? -1.485 -4.690 14.735 1.00 86.19 108 GLU A CA 1
ATOM 801 C C . GLU A 1 108 ? -2.319 -3.807 15.665 1.00 86.19 108 GLU A C 1
ATOM 803 O O . GLU A 1 108 ? -2.411 -2.593 15.483 1.00 86.19 108 GLU A O 1
ATOM 808 N N . GLN A 1 109 ? -2.950 -4.425 16.663 1.00 82.06 109 GLN A N 1
ATOM 809 C CA . GLN A 1 109 ? -3.651 -3.706 17.721 1.00 82.06 109 GLN A CA 1
ATOM 810 C C . GLN A 1 109 ? -2.745 -3.632 18.948 1.00 82.06 109 GLN A C 1
ATOM 812 O O . GLN A 1 109 ? -2.402 -4.653 19.546 1.00 82.06 109 GLN A O 1
ATOM 817 N N . GLY A 1 110 ? -2.355 -2.415 19.318 1.00 74.88 110 GLY A N 1
ATOM 818 C CA . GLY A 1 110 ? -1.586 -2.156 20.527 1.00 74.88 110 GLY A CA 1
ATOM 819 C C . GLY A 1 110 ? -2.418 -2.324 21.801 1.00 74.88 110 GLY A C 1
ATOM 820 O O . GLY A 1 110 ? -3.648 -2.391 21.784 1.00 74.88 110 GLY A O 1
ATOM 821 N N . TRP A 1 111 ? -1.736 -2.311 22.948 1.00 70.38 111 TRP A N 1
ATOM 822 C CA . TRP A 1 111 ? -2.361 -2.383 24.278 1.00 70.38 111 TRP A CA 1
ATOM 823 C C . TRP A 1 111 ? -3.315 -1.208 24.564 1.00 70.38 111 TRP A C 1
ATOM 825 O O . TRP A 1 111 ? -4.217 -1.332 25.389 1.00 70.38 111 TRP A O 1
ATOM 835 N N . SER A 1 112 ? -3.135 -0.077 23.874 1.00 74.38 112 SER A N 1
ATOM 836 C CA . SER A 1 112 ? -3.991 1.116 23.924 1.00 74.38 112 SER A CA 1
ATOM 837 C C . SER A 1 112 ? -5.266 1.008 23.071 1.00 74.38 112 SER A C 1
ATOM 839 O O . SER A 1 112 ? -6.028 1.970 23.012 1.00 74.38 112 SER A O 1
ATOM 841 N N . ASN A 1 113 ? -5.518 -0.133 22.412 1.00 71.69 113 ASN A N 1
ATOM 842 C CA . ASN A 1 113 ? -6.508 -0.297 21.335 1.00 71.69 113 ASN A CA 1
ATOM 843 C C . ASN A 1 113 ? -6.255 0.582 20.097 1.00 71.69 113 ASN A C 1
ATOM 845 O O . ASN A 1 113 ? -7.129 0.704 19.238 1.00 71.69 113 ASN A O 1
ATOM 849 N N . GLU A 1 114 ? -5.072 1.183 19.979 1.00 81.19 114 GLU A N 1
ATOM 850 C CA . GLU A 1 114 ? -4.654 1.849 18.750 1.00 81.19 114 GLU A CA 1
ATOM 851 C C . GLU A 1 114 ? -4.297 0.791 17.702 1.00 81.19 114 GLU A C 1
ATOM 853 O O . GLU A 1 114 ? -3.644 -0.210 18.004 1.00 81.19 114 GLU A O 1
ATOM 858 N N . MET A 1 115 ? -4.801 0.987 16.484 1.00 85.75 115 MET A N 1
ATOM 859 C CA . MET A 1 115 ? -4.541 0.112 15.346 1.00 85.75 115 MET A CA 1
ATOM 860 C C . MET A 1 115 ? -3.477 0.755 14.468 1.00 85.75 115 MET A C 1
ATOM 862 O O . MET A 1 115 ? -3.724 1.811 13.878 1.00 85.75 115 MET A O 1
ATOM 866 N N . ASP A 1 116 ? -2.336 0.090 14.352 1.00 88.50 116 ASP A N 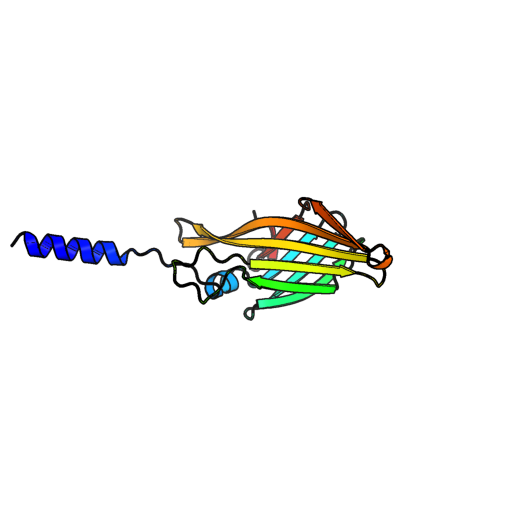1
ATOM 867 C CA . ASP A 1 116 ? -1.201 0.558 13.572 1.00 88.50 116 ASP A CA 1
ATOM 868 C C . ASP A 1 116 ? -0.982 -0.333 12.354 1.00 88.50 116 ASP A C 1
ATOM 870 O O . ASP A 1 116 ? -1.079 -1.559 12.414 1.00 88.50 116 ASP A O 1
ATOM 874 N N . ILE A 1 117 ? -0.694 0.302 11.218 1.00 92.62 117 ILE A N 1
ATOM 875 C CA . ILE A 1 117 ? -0.320 -0.406 9.994 1.00 92.62 117 ILE A CA 1
ATOM 876 C C . ILE A 1 117 ? 1.145 -0.793 10.120 1.00 92.62 117 ILE A C 1
ATOM 878 O O . ILE A 1 117 ? 1.971 0.058 10.443 1.00 92.62 117 ILE A O 1
ATOM 882 N N . LYS A 1 118 ? 1.456 -2.042 9.788 1.00 90.56 118 LYS A N 1
ATOM 883 C CA . LYS A 1 118 ? 2.814 -2.570 9.760 1.00 90.56 118 LYS A CA 1
ATOM 884 C C . LYS A 1 118 ? 3.149 -3.095 8.380 1.00 90.56 118 LYS A C 1
ATOM 886 O O . LYS A 1 118 ? 2.404 -3.910 7.829 1.00 90.56 118 LYS A O 1
ATOM 891 N N . VAL A 1 119 ? 4.282 -2.663 7.837 1.00 90.38 119 VAL A N 1
ATOM 892 C CA . VAL A 1 119 ? 4.841 -3.254 6.617 1.00 90.38 119 VAL A CA 1
ATOM 893 C C . VAL A 1 119 ? 5.629 -4.501 7.014 1.00 90.38 119 VAL A C 1
ATOM 895 O O . VAL A 1 119 ? 6.598 -4.423 7.760 1.00 90.38 119 VAL A O 1
ATOM 898 N N . ILE A 1 120 ? 5.196 -5.669 6.542 1.00 89.38 120 ILE 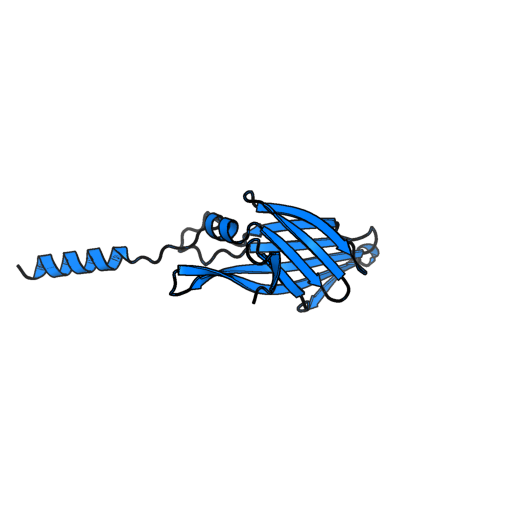A N 1
ATOM 899 C CA . ILE A 1 120 ? 5.868 -6.948 6.812 1.00 89.38 120 ILE A CA 1
ATOM 900 C C . ILE A 1 120 ? 7.120 -7.057 5.947 1.00 89.38 120 ILE A C 1
ATOM 902 O O . ILE A 1 120 ? 8.201 -7.381 6.432 1.00 89.38 120 ILE A O 1
ATOM 906 N N . THR A 1 121 ? 6.956 -6.826 4.647 1.00 89.00 121 THR A N 1
ATOM 907 C CA . THR A 1 121 ? 8.038 -6.876 3.667 1.00 89.00 121 THR A CA 1
ATOM 908 C C . THR A 1 121 ? 7.626 -6.125 2.411 1.00 89.00 121 THR A C 1
ATOM 910 O O . THR A 1 121 ? 6.434 -5.956 2.139 1.00 89.00 121 THR A O 1
ATOM 913 N N . ALA A 1 122 ? 8.616 -5.703 1.637 1.00 89.81 122 ALA A N 1
ATOM 914 C CA . ALA A 1 122 ? 8.411 -5.141 0.321 1.00 89.81 122 ALA A CA 1
ATOM 915 C C . ALA A 1 122 ? 9.510 -5.640 -0.625 1.00 89.81 122 ALA A C 1
ATOM 917 O O . ALA A 1 122 ? 10.679 -5.708 -0.239 1.00 89.81 122 ALA A O 1
ATOM 918 N N . PHE A 1 123 ? 9.139 -6.033 -1.837 1.00 87.81 123 PHE A N 1
ATOM 919 C CA . PHE A 1 123 ? 10.057 -6.613 -2.814 1.00 87.81 123 PHE A CA 1
ATOM 920 C C . PHE A 1 123 ? 9.617 -6.319 -4.241 1.00 87.81 123 PHE A C 1
ATOM 922 O O . PHE A 1 123 ? 8.441 -6.044 -4.480 1.00 87.81 123 PHE A O 1
ATOM 929 N N . SER A 1 124 ? 10.556 -6.411 -5.179 1.00 86.38 124 SER A N 1
ATOM 930 C CA . SER A 1 124 ? 10.288 -6.254 -6.603 1.00 86.38 124 SER A CA 1
ATOM 931 C C . SER A 1 124 ? 10.548 -7.545 -7.358 1.00 86.38 124 SER A C 1
ATOM 933 O O . SER A 1 124 ? 11.454 -8.324 -7.043 1.00 86.38 124 SER A O 1
ATOM 935 N N . THR A 1 125 ? 9.721 -7.765 -8.366 1.00 85.62 125 THR A N 1
ATOM 936 C CA . THR A 1 125 ? 9.950 -8.768 -9.391 1.00 85.62 125 THR A CA 1
ATOM 937 C C . THR A 1 125 ? 10.075 -8.070 -10.732 1.00 85.62 125 THR A C 1
ATOM 939 O O . THR A 1 125 ? 9.549 -6.975 -10.941 1.00 85.62 125 THR A O 1
ATOM 942 N N . PHE A 1 126 ? 10.837 -8.693 -11.612 1.00 82.88 126 PHE A N 1
ATOM 943 C CA . PHE A 1 126 ? 11.137 -8.191 -12.935 1.00 82.88 126 PHE A CA 1
ATOM 944 C C . PHE A 1 126 ? 10.891 -9.308 -13.935 1.00 82.88 126 PHE A C 1
ATOM 946 O O . PHE A 1 126 ? 11.299 -10.449 -13.695 1.00 82.88 126 PHE A O 1
ATOM 953 N N . ASN A 1 127 ? 10.240 -8.968 -15.038 1.00 79.75 127 ASN A N 1
ATOM 954 C CA . ASN A 1 127 ? 9.965 -9.852 -16.149 1.00 79.75 127 ASN A CA 1
ATOM 955 C C . ASN A 1 127 ? 10.363 -9.168 -17.463 1.00 79.75 127 ASN A C 1
ATOM 957 O O . ASN A 1 127 ? 9.776 -8.159 -17.847 1.00 79.75 127 ASN A O 1
ATOM 961 N N . ASP A 1 128 ? 11.354 -9.733 -18.141 1.00 76.62 128 ASP A N 1
ATOM 962 C CA . ASP A 1 128 ? 11.773 -9.352 -19.490 1.00 76.62 128 ASP A CA 1
ATOM 963 C C . ASP A 1 128 ? 11.106 -10.318 -20.472 1.00 76.62 128 ASP A C 1
ATOM 965 O O . ASP A 1 128 ? 11.531 -11.469 -20.634 1.00 76.62 128 ASP A O 1
ATOM 969 N N . GLY A 1 129 ? 9.994 -9.855 -21.050 1.00 66.06 129 GLY A N 1
ATOM 970 C CA . GLY A 1 129 ? 9.082 -10.664 -21.856 1.00 66.06 129 GLY A CA 1
ATOM 971 C C . GLY A 1 129 ? 9.748 -11.305 -23.080 1.00 66.06 129 GLY A C 1
ATOM 972 O O . GLY A 1 129 ? 9.574 -12.503 -23.291 1.00 66.06 129 GLY A O 1
ATOM 973 N N . PRO A 1 130 ? 10.537 -10.564 -23.880 1.00 63.72 130 PRO A N 1
ATOM 974 C CA . PRO A 1 130 ? 11.255 -11.117 -25.028 1.00 63.72 130 PRO A CA 1
ATOM 975 C C . PRO A 1 130 ? 12.307 -12.177 -24.683 1.00 63.72 130 PRO A C 1
ATOM 977 O O . PRO A 1 130 ? 12.589 -13.041 -25.517 1.00 63.72 130 PRO A O 1
ATOM 980 N N . ASN A 1 131 ? 12.898 -12.114 -23.486 1.00 69.50 131 ASN A N 1
ATOM 981 C CA . ASN A 1 131 ? 13.974 -13.018 -23.076 1.00 69.50 131 ASN A CA 1
ATOM 982 C C . ASN A 1 131 ? 13.512 -14.151 -22.136 1.00 69.50 131 ASN A C 1
ATOM 984 O O . ASN A 1 131 ? 14.351 -14.953 -21.721 1.00 69.50 131 ASN A O 1
ATOM 988 N N . ASP A 1 132 ? 12.213 -14.238 -21.805 1.00 61.50 132 ASP A N 1
ATOM 989 C CA . ASP A 1 132 ? 11.637 -15.187 -20.831 1.00 61.50 132 ASP A CA 1
ATOM 990 C C . ASP A 1 132 ? 12.376 -15.174 -19.470 1.00 61.50 132 ASP A C 1
ATOM 992 O O . ASP A 1 132 ? 12.479 -16.187 -18.768 1.00 61.50 132 ASP A O 1
ATOM 996 N N . VAL A 1 133 ? 12.919 -14.017 -19.072 1.00 67.94 133 VAL A N 1
ATOM 997 C CA . VAL A 1 133 ? 13.641 -13.868 -17.802 1.00 67.94 133 VAL A CA 1
ATOM 998 C C . VAL A 1 133 ? 12.713 -13.263 -16.764 1.00 67.94 133 VAL A C 1
ATOM 1000 O O . VAL A 1 133 ? 12.446 -12.066 -16.770 1.00 67.94 133 VAL A O 1
ATOM 1003 N N . SER A 1 134 ? 12.286 -14.087 -15.810 1.00 66.69 134 SER A N 1
ATOM 1004 C CA . SER A 1 134 ? 11.643 -13.629 -14.578 1.00 66.69 134 SER A CA 1
ATOM 1005 C C . SER A 1 134 ? 12.616 -13.742 -13.407 1.00 66.69 134 SER A C 1
ATOM 1007 O O . SER A 1 134 ? 13.118 -14.829 -13.113 1.00 66.69 134 SER A O 1
ATOM 1009 N N . SER A 1 135 ? 12.887 -12.631 -12.725 1.00 71.94 135 SER A N 1
ATOM 1010 C CA . SER A 1 135 ? 13.822 -12.585 -11.600 1.00 71.94 135 SER A CA 1
ATOM 1011 C C . SER A 1 135 ? 13.235 -11.865 -10.389 1.00 71.94 135 SER A C 1
ATOM 1013 O O . SER A 1 135 ? 12.483 -10.897 -10.501 1.00 71.94 135 SER A O 1
ATOM 1015 N N . TYR A 1 136 ? 13.611 -12.347 -9.206 1.00 72.69 136 TYR A N 1
ATOM 1016 C CA . TYR A 1 136 ? 13.408 -11.653 -7.941 1.00 72.69 136 TYR A CA 1
ATOM 1017 C C . TYR A 1 136 ? 14.574 -10.690 -7.729 1.00 72.69 136 TYR A C 1
ATOM 1019 O O . TYR A 1 136 ? 15.721 -11.116 -7.596 1.00 72.69 136 TYR A O 1
ATOM 1027 N N . GLU A 1 137 ? 14.290 -9.394 -7.668 1.00 68.00 137 GLU A N 1
ATOM 1028 C CA . GLU A 1 137 ? 15.335 -8.373 -7.541 1.00 68.00 137 GLU A CA 1
ATOM 1029 C C . GLU A 1 137 ? 15.706 -8.050 -6.084 1.00 68.00 137 GLU A C 1
ATOM 1031 O O . GLU A 1 137 ? 16.601 -7.241 -5.839 1.00 68.00 137 GLU A O 1
ATOM 1036 N N . GLY A 1 138 ? 15.077 -8.701 -5.100 1.00 62.69 138 GLY A N 1
ATOM 1037 C CA . GLY A 1 138 ? 15.393 -8.498 -3.685 1.00 62.69 138 GLY A CA 1
ATOM 1038 C C . GLY A 1 138 ? 14.357 -7.687 -2.914 1.00 62.69 138 GLY A C 1
ATOM 1039 O O . GLY A 1 138 ? 13.311 -7.292 -3.429 1.00 62.69 138 GLY A O 1
ATOM 1040 N N . GLN A 1 139 ? 14.672 -7.432 -1.639 1.00 66.00 139 GLN A N 1
ATOM 1041 C CA . GLN A 1 139 ? 13.934 -6.458 -0.838 1.00 66.00 139 GLN A CA 1
ATOM 1042 C C . GLN A 1 139 ? 14.125 -5.073 -1.447 1.00 66.00 139 GLN A C 1
ATOM 1044 O O . GLN A 1 139 ? 15.240 -4.551 -1.504 1.00 66.00 139 GLN A O 1
ATOM 1049 N N . SER A 1 140 ? 13.029 -4.465 -1.876 1.00 65.81 140 SER A N 1
ATOM 1050 C CA . SER A 1 140 ? 13.060 -3.110 -2.400 1.00 65.81 140 SER A CA 1
ATOM 1051 C C . SER A 1 140 ? 13.086 -2.137 -1.225 1.00 65.81 140 SER A C 1
ATOM 1053 O O . SER A 1 140 ? 12.299 -2.262 -0.284 1.00 65.81 140 SER A O 1
ATOM 1055 N N . ALA A 1 141 ? 13.968 -1.137 -1.278 1.00 74.38 141 ALA A N 1
ATOM 1056 C CA . ALA A 1 141 ? 13.964 -0.032 -0.325 1.00 74.38 141 ALA A CA 1
ATOM 1057 C C . ALA A 1 141 ? 12.717 0.836 -0.557 1.00 74.38 141 ALA A C 1
ATOM 1059 O O . ALA A 1 141 ? 12.756 1.831 -1.282 1.00 74.38 141 ALA A O 1
ATOM 1060 N N . ILE A 1 142 ? 11.593 0.417 0.023 1.00 85.56 142 ILE A N 1
ATOM 1061 C CA . ILE A 1 142 ? 10.297 1.070 -0.134 1.00 85.56 142 ILE A CA 1
ATOM 1062 C C . ILE A 1 142 ? 9.964 1.808 1.146 1.00 85.56 142 ILE A C 1
ATOM 1064 O O . ILE A 1 142 ? 9.813 1.211 2.209 1.00 85.56 142 ILE A O 1
ATOM 1068 N N . THR A 1 143 ? 9.808 3.124 1.032 1.00 91.50 143 THR A N 1
ATOM 1069 C CA . THR A 1 143 ? 9.258 3.933 2.119 1.00 91.50 143 THR A CA 1
ATOM 1070 C C . THR A 1 143 ? 7.792 4.201 1.832 1.00 91.50 143 THR A C 1
ATOM 1072 O O . THR A 1 143 ? 7.452 4.979 0.938 1.00 91.50 143 THR A O 1
ATOM 1075 N N . LEU A 1 144 ? 6.914 3.574 2.612 1.00 93.50 144 LEU A N 1
ATOM 1076 C CA . LEU A 1 144 ? 5.481 3.808 2.528 1.00 93.50 144 LEU A CA 1
ATOM 1077 C C . LEU A 1 144 ? 5.062 4.886 3.529 1.00 93.50 144 LEU A C 1
ATOM 1079 O O . LEU A 1 144 ? 5.384 4.823 4.715 1.00 93.50 144 LEU A O 1
ATOM 1083 N N . LYS A 1 145 ? 4.323 5.889 3.056 1.00 95.62 145 LYS A N 1
ATOM 1084 C CA . LYS A 1 145 ? 3.804 6.978 3.888 1.00 95.62 145 LYS A CA 1
ATOM 1085 C C . LYS A 1 145 ? 2.294 7.089 3.741 1.00 95.62 145 LYS A C 1
ATOM 1087 O O . LYS A 1 145 ? 1.770 7.041 2.628 1.00 95.62 145 LYS A O 1
ATOM 1092 N N . LYS A 1 146 ? 1.593 7.309 4.851 1.00 96.06 146 LYS A N 1
ATOM 1093 C CA . LYS A 1 146 ? 0.146 7.554 4.879 1.00 96.06 146 LYS A CA 1
ATOM 1094 C C . LYS A 1 146 ? -0.139 9.029 5.128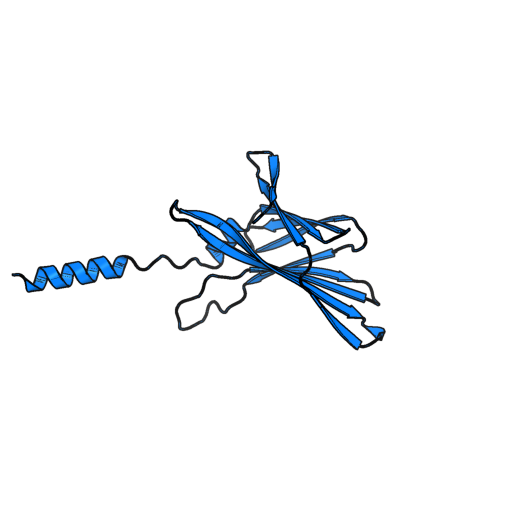 1.00 96.06 146 LYS A C 1
ATOM 1096 O O . LYS A 1 146 ? 0.496 9.663 5.964 1.00 96.06 146 LYS A O 1
ATOM 1101 N N . TYR A 1 147 ? -1.105 9.588 4.410 1.00 96.62 147 TYR A N 1
ATOM 1102 C CA . TYR A 1 147 ? -1.559 10.954 4.635 1.00 96.62 147 TYR A CA 1
ATOM 1103 C C . TYR A 1 147 ? -2.417 11.043 5.899 1.00 96.62 147 TYR A C 1
ATOM 1105 O O . TYR A 1 147 ? -3.475 10.413 5.992 1.00 96.62 147 TYR A O 1
ATOM 1113 N N . ASN A 1 148 ? -2.002 11.884 6.839 1.00 94.81 148 ASN A N 1
ATOM 1114 C CA . ASN A 1 148 ? -2.759 12.216 8.034 1.00 94.81 148 ASN A CA 1
ATOM 1115 C C . ASN A 1 148 ? -3.536 13.521 7.803 1.00 94.81 148 ASN A C 1
ATOM 1117 O O . ASN A 1 148 ? -2.964 14.596 7.617 1.00 94.81 148 ASN A O 1
ATOM 1121 N N . SER A 1 149 ? -4.868 13.435 7.814 1.00 91.06 149 SER A N 1
ATOM 1122 C CA . SER A 1 149 ? -5.748 14.579 7.546 1.00 91.06 149 SER A CA 1
ATOM 1123 C C . SER A 1 149 ? -5.719 15.646 8.642 1.00 91.06 149 SER A C 1
ATOM 1125 O O . SER A 1 149 ? -5.974 16.814 8.348 1.00 91.06 149 SER A O 1
ATOM 1127 N N . LYS A 1 150 ? -5.383 15.273 9.886 1.00 93.12 150 LYS A N 1
ATOM 1128 C CA . LYS A 1 150 ? -5.284 16.208 11.016 1.00 93.12 150 LYS A CA 1
ATOM 1129 C C . LYS A 1 150 ? -4.020 17.057 10.908 1.00 93.12 150 LYS A C 1
ATOM 1131 O O . LYS A 1 150 ? -4.088 18.275 11.033 1.00 93.12 150 LYS A O 1
ATOM 1136 N N . THR A 1 151 ? -2.878 16.422 10.643 1.00 94.38 151 THR A N 1
ATOM 1137 C CA . THR A 1 151 ? -1.574 17.104 10.538 1.00 94.38 151 THR A CA 1
ATOM 1138 C C . THR A 1 151 ? -1.306 17.659 9.136 1.00 94.38 151 THR A C 1
ATOM 1140 O O . THR A 1 151 ? -0.401 18.476 8.963 1.00 94.38 151 THR A O 1
ATOM 1143 N N . LYS A 1 152 ? -2.106 17.250 8.141 1.00 93.38 152 LYS A N 1
ATOM 1144 C CA . LYS A 1 152 ? -1.966 17.557 6.707 1.00 93.38 152 LYS A CA 1
ATOM 1145 C C . LYS A 1 152 ? -0.619 17.126 6.117 1.00 93.38 152 LYS A C 1
ATOM 1147 O O . LYS A 1 152 ? -0.153 17.723 5.146 1.00 93.38 152 LYS A O 1
ATOM 1152 N N . LYS A 1 153 ? 0.008 16.095 6.686 1.00 94.69 153 LYS A N 1
ATOM 1153 C CA . LYS A 1 153 ? 1.332 15.597 6.290 1.00 94.69 153 LYS A CA 1
ATOM 1154 C C . LYS A 1 153 ? 1.284 14.108 5.962 1.00 94.69 153 LYS A C 1
ATOM 1156 O O . LYS A 1 153 ? 0.386 13.394 6.399 1.00 94.69 153 LYS A O 1
ATOM 1161 N N . TYR A 1 154 ? 2.259 13.659 5.177 1.00 94.62 154 TYR A N 1
ATOM 1162 C CA . TYR A 1 154 ? 2.530 12.237 4.992 1.00 94.62 154 TYR A CA 1
ATOM 1163 C C . TYR A 1 154 ? 3.443 11.751 6.115 1.00 94.62 154 TYR A C 1
ATOM 1165 O O . TYR A 1 154 ? 4.520 12.310 6.322 1.00 94.62 154 TYR A O 1
ATOM 1173 N N . GLU A 1 155 ? 3.004 10.720 6.821 1.00 94.94 155 GLU A N 1
ATOM 1174 C CA . GLU A 1 155 ? 3.702 10.108 7.947 1.00 94.94 155 GLU A CA 1
ATOM 1175 C C . GLU A 1 155 ? 4.198 8.724 7.523 1.00 94.94 155 GLU A C 1
ATOM 1177 O O . GLU A 1 155 ? 3.467 7.971 6.877 1.00 94.94 155 GLU A O 1
ATOM 1182 N N . VAL A 1 156 ? 5.462 8.420 7.825 1.00 93.94 156 VAL A N 1
ATOM 1183 C CA . VAL A 1 156 ? 6.079 7.131 7.482 1.00 93.94 156 VAL A CA 1
ATOM 1184 C C . VAL A 1 156 ? 5.397 6.025 8.274 1.00 93.94 156 VAL A C 1
ATOM 1186 O O . VAL A 1 156 ? 5.286 6.122 9.497 1.00 93.94 156 VAL A O 1
ATOM 1189 N N . ILE A 1 157 ? 4.959 4.989 7.565 1.00 90.88 157 ILE A N 1
ATOM 1190 C CA . ILE A 1 157 ? 4.480 3.747 8.164 1.00 90.88 157 ILE A CA 1
ATOM 1191 C C . ILE A 1 157 ? 5.719 2.947 8.549 1.00 90.88 157 ILE A C 1
ATOM 1193 O O . ILE A 1 157 ? 6.608 2.761 7.717 1.00 90.88 157 ILE A O 1
ATOM 1197 N N . LYS A 1 158 ? 5.799 2.575 9.822 1.00 75.06 158 LYS A N 1
ATOM 1198 C CA . LYS A 1 158 ? 6.944 1.862 10.385 1.00 75.06 158 LYS A CA 1
ATOM 1199 C C . LYS A 1 158 ? 6.780 0.352 10.281 1.00 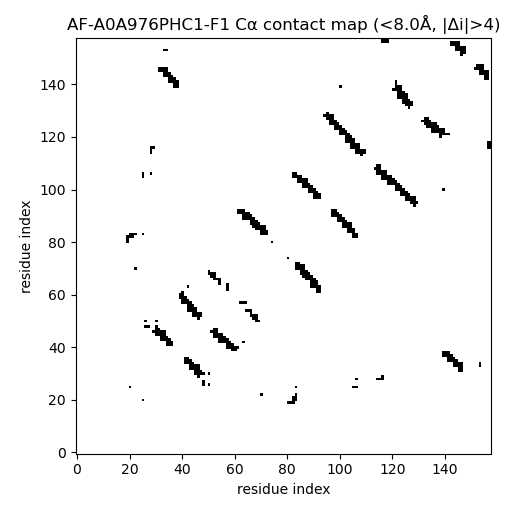75.06 158 LYS A C 1
ATOM 1201 O O . LYS A 1 158 ? 5.630 -0.123 10.144 1.00 75.06 158 LYS A O 1
#

Solvent-accessible surface area (backbone atoms only — not comparable to full-atom values): 8960 Å² total; per-residue (Å²): 122,74,70,61,59,55,53,53,50,56,55,58,64,60,67,65,62,74,82,74,65,47,64,67,56,46,41,67,65,63,36,44,44,37,37,40,37,50,78,80,19,37,40,32,33,32,33,39,90,83,49,53,45,44,73,76,48,57,44,61,89,54,64,51,77,44,51,47,55,48,65,59,76,68,100,78,59,96,62,86,77,66,83,45,32,38,38,37,39,36,39,24,66,62,95,55,40,38,38,38,39,41,39,35,31,36,64,47,72,47,97,85,71,48,76,43,64,33,68,76,50,39,32,34,37,39,34,33,60,88,73,74,45,72,46,78,75,45,76,45,72,63,51,44,23,40,54,39,82,88,79,72,42,72,43,75,59,90

Foldseek 3Di:
DVVVVVVVVVVVVVVPPPPAQDPLNFLVVVFAWKWKDFPQKIWTWGQHSVQDIGTPDIDGPFGQHDKGKDWPDDPPDPDPDDFIKIWIWTWTDDPFKIKIKIWIWTWDQDPVRDIAIATPFIWMWMAGPVVRDIDTPDGTPMFMWGQDPVVRDTHTRD